Protein AF-A0A096CWE0-F1 (afdb_monomer)

Solvent-accessible surface area (backbone atoms only — not comparable to full-atom values): 3646 Å² total; per-residue (Å²): 134,94,74,79,73,95,74,86,58,58,98,94,45,70,48,78,50,74,48,75,47,87,93,66,88,48,73,50,78,45,83,38,48,50,69,55,57,72,71,58,70,92,77,79,84,84,74,89,81,134

Sequence (50 aa):
VFALEQFSLTEDKQLEVTLYERNGGRTLTFHLTAEDLQLAKKIDNLKLKW

InterPro domains:
  IPR022298 Conjugative transposon, TraN [PF13595] (1-43)

pLDDT: mean 81.06, std 10.73, range [52.88, 93.81]

Secondary structure (DSSP, 8-state):
---PPS----TT--EEEEEE-TTT--EEEEEE-HHHHHH----SS-----

Radius of gyration: 13.02 Å; Cα contacts (8 Å, |Δi|>4): 39; chains: 1; bounding box: 28×21×31 Å

Foldseek 3Di:
DDDDDQD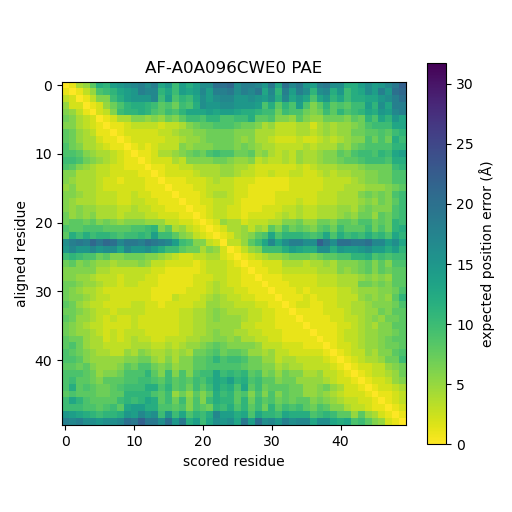ADDQPDWDWDWDDDDVPPDIDIDIHGRVNSVVDDDDDPDDDDD

Organism: NCBI:txid1401066

Mean predicted aligned error: 6.18 Å

Structure (mmCIF, N/CA/C/O backbone):
data_AF-A0A096CWE0-F1
#
_entry.id   AF-A0A096CWE0-F1
#
loop_
_atom_site.group_PDB
_atom_site.id
_atom_site.type_symbol
_atom_site.label_atom_id
_atom_site.label_alt_id
_atom_site.label_comp_id
_atom_site.label_asym_id
_atom_site.label_entity_id
_atom_site.label_seq_id
_atom_site.pdbx_PDB_ins_code
_atom_site.Cartn_x
_atom_site.Cartn_y
_atom_site.Cartn_z
_atom_site.occupancy
_atom_site.B_iso_or_equiv
_atom_site.auth_seq_id
_atom_site.auth_comp_id
_atom_site.auth_asym_id
_atom_site.auth_atom_id
_atom_site.pdbx_PDB_model_num
ATOM 1 N N . VAL A 1 1 ? -3.183 4.127 -12.259 1.00 52.88 1 VAL A N 1
ATOM 2 C CA . VAL A 1 1 ? -3.221 4.677 -10.887 1.00 52.88 1 VAL A CA 1
ATOM 3 C C . VAL A 1 1 ? -3.952 3.659 -10.041 1.00 52.88 1 VAL A C 1
ATOM 5 O O . VAL A 1 1 ? -5.130 3.449 -10.289 1.00 52.88 1 VAL A O 1
ATOM 8 N N . PHE A 1 2 ? -3.256 2.956 -9.148 1.00 54.28 2 PHE A N 1
ATOM 9 C CA . PHE A 1 2 ? -3.939 2.175 -8.119 1.00 54.28 2 PHE A CA 1
ATOM 10 C C . PHE A 1 2 ? -4.298 3.162 -7.014 1.00 54.28 2 PHE A C 1
ATOM 12 O O . PHE A 1 2 ? -3.415 3.652 -6.317 1.00 54.28 2 PHE A O 1
ATOM 19 N N . ALA A 1 3 ? -5.570 3.539 -6.942 1.00 55.69 3 ALA A N 1
ATOM 20 C CA . ALA A 1 3 ? -6.105 4.297 -5.826 1.00 55.69 3 ALA A CA 1
ATOM 21 C C . ALA A 1 3 ? -6.942 3.316 -5.011 1.00 55.69 3 ALA A C 1
ATOM 23 O O . ALA A 1 3 ? -8.015 2.910 -5.449 1.00 55.69 3 ALA A O 1
ATOM 24 N N . LEU A 1 4 ? -6.409 2.880 -3.874 1.00 65.81 4 LEU A N 1
ATOM 25 C CA . LEU A 1 4 ? -7.249 2.296 -2.839 1.00 65.81 4 LEU A CA 1
ATOM 26 C C . LEU A 1 4 ? -8.041 3.451 -2.221 1.00 65.81 4 LEU A C 1
ATOM 28 O O . LEU A 1 4 ? -7.464 4.493 -1.901 1.00 65.81 4 LEU A O 1
ATOM 32 N N . GLU A 1 5 ? -9.355 3.288 -2.094 1.00 69.38 5 GLU A N 1
ATOM 33 C CA . GLU A 1 5 ? -10.154 4.171 -1.241 1.00 69.38 5 GLU A CA 1
ATOM 34 C C . GLU A 1 5 ? -9.651 4.085 0.208 1.00 69.38 5 GLU A C 1
ATOM 36 O O . GLU A 1 5 ? -8.931 3.150 0.561 1.00 69.38 5 GLU A O 1
ATOM 41 N N . GLN A 1 6 ? -9.991 5.060 1.055 1.00 74.12 6 GLN A N 1
ATOM 42 C CA . GLN A 1 6 ? -9.553 5.041 2.451 1.00 74.12 6 GLN A CA 1
ATOM 43 C C . GLN A 1 6 ? -10.068 3.773 3.146 1.00 74.12 6 GLN A C 1
ATOM 45 O O . GLN A 1 6 ? -11.270 3.521 3.184 1.00 74.12 6 GLN A O 1
ATOM 50 N N . PHE A 1 7 ? -9.152 2.982 3.702 1.00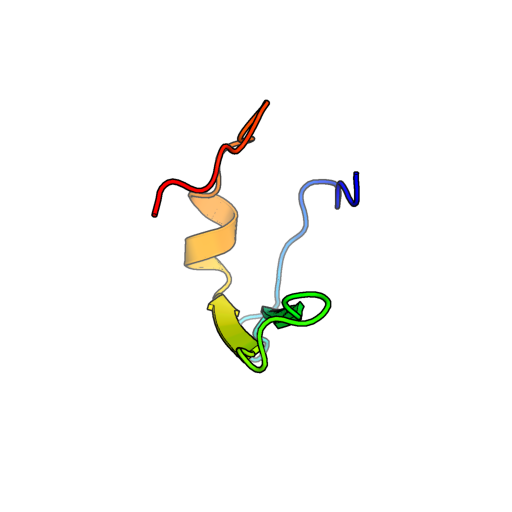 83.00 7 PHE A N 1
ATOM 51 C CA . PHE A 1 7 ? -9.466 1.741 4.402 1.00 83.00 7 PHE A CA 1
ATOM 52 C C . PHE A 1 7 ? -8.776 1.699 5.765 1.00 83.00 7 PHE A C 1
ATOM 54 O O . PHE A 1 7 ? -7.852 2.465 6.041 1.00 83.00 7 PHE A O 1
ATOM 61 N N . SER A 1 8 ? -9.237 0.793 6.623 1.00 84.88 8 SER A N 1
ATOM 62 C CA . SER A 1 8 ? -8.675 0.570 7.955 1.00 84.88 8 SER A CA 1
ATOM 63 C C . SER A 1 8 ? -8.095 -0.835 8.060 1.00 84.88 8 SER A C 1
ATOM 65 O O . SER A 1 8 ? -8.587 -1.773 7.430 1.00 84.88 8 SER A O 1
ATOM 67 N N . LEU A 1 9 ? -7.057 -0.978 8.878 1.00 88.75 9 LEU A N 1
ATOM 68 C CA . LEU A 1 9 ? -6.479 -2.264 9.255 1.00 88.75 9 LEU A CA 1
ATOM 69 C C . LEU A 1 9 ? -6.873 -2.596 10.696 1.00 88.75 9 LEU A C 1
ATOM 71 O O . LEU A 1 9 ? -7.039 -1.696 11.517 1.00 88.75 9 LEU A O 1
ATOM 75 N N . THR A 1 10 ? -7.020 -3.885 10.995 1.00 90.25 10 THR A N 1
ATOM 76 C CA . THR A 1 10 ? -7.095 -4.369 12.379 1.00 90.25 10 THR A CA 1
ATOM 77 C C . THR A 1 10 ? -5.700 -4.325 13.011 1.00 90.25 10 THR A C 1
ATOM 79 O O . THR A 1 10 ? -4.705 -4.360 12.289 1.00 90.25 10 THR A O 1
ATOM 82 N N . GLU A 1 11 ? -5.611 -4.228 14.342 1.00 84.06 11 GLU A N 1
ATOM 83 C CA . GLU A 1 11 ? -4.341 -4.013 15.071 1.00 84.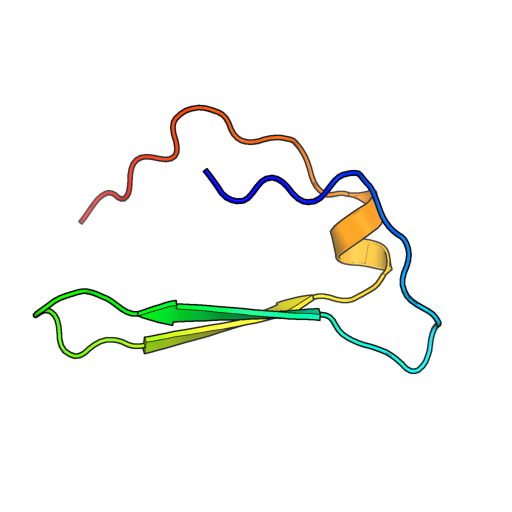06 11 GLU A CA 1
ATOM 84 C C . GLU A 1 11 ? -3.275 -5.092 14.811 1.00 84.06 11 GLU A C 1
ATOM 86 O O . GLU A 1 11 ? -2.081 -4.839 14.937 1.00 84.06 11 GLU A O 1
ATOM 91 N N . ASP A 1 12 ? -3.698 -6.290 14.414 1.00 90.38 12 ASP A N 1
ATOM 92 C CA . ASP A 1 12 ? -2.852 -7.439 14.094 1.00 90.38 12 ASP A CA 1
ATOM 93 C C . ASP A 1 12 ? -2.390 -7.487 12.626 1.00 90.38 12 ASP A C 1
ATOM 95 O O . ASP A 1 12 ? -1.713 -8.434 12.219 1.00 90.38 12 ASP A O 1
ATOM 99 N N . LYS A 1 13 ? -2.762 -6.495 11.806 1.00 91.62 13 LYS A N 1
ATOM 100 C CA . LYS A 1 13 ? -2.481 -6.470 10.366 1.00 91.62 13 LYS A CA 1
ATOM 101 C C . LYS A 1 13 ? -1.586 -5.307 9.963 1.00 91.62 13 LYS A C 1
ATOM 103 O O . LYS A 1 13 ? -1.653 -4.210 10.506 1.00 91.62 13 LYS A O 1
ATOM 108 N N . GLN A 1 14 ? -0.811 -5.554 8.912 1.00 91.44 14 GLN A N 1
ATOM 109 C CA . GLN A 1 14 ? 0.014 -4.564 8.224 1.00 91.44 14 GLN A CA 1
ATOM 110 C C . GLN A 1 14 ? -0.311 -4.543 6.729 1.00 91.44 14 GLN A C 1
ATOM 112 O O . GLN A 1 14 ? -0.694 -5.568 6.157 1.00 91.44 14 GLN A O 1
ATOM 117 N N . LEU A 1 15 ? -0.132 -3.387 6.093 1.00 90.75 15 LEU A N 1
ATOM 118 C CA . LEU A 1 15 ? -0.120 -3.271 4.638 1.00 90.75 15 LEU A CA 1
ATOM 119 C C . LEU A 1 15 ? 1.328 -3.323 4.150 1.00 90.75 15 LEU A C 1
ATOM 121 O O . LEU A 1 15 ? 2.135 -2.467 4.502 1.00 90.75 15 LEU A O 1
ATOM 125 N N . GLU A 1 16 ? 1.636 -4.295 3.299 1.00 93.81 16 GLU A N 1
ATOM 126 C CA . GLU A 1 16 ? 2.899 -4.334 2.567 1.00 93.81 16 GLU A CA 1
ATOM 127 C C . GLU A 1 16 ? 2.708 -3.710 1.180 1.00 93.81 16 GLU A C 1
ATOM 129 O O . GLU A 1 16 ? 1.784 -4.062 0.443 1.00 93.81 16 GLU A O 1
ATOM 134 N N . VAL A 1 17 ? 3.582 -2.771 0.822 1.00 88.94 17 VAL A N 1
ATOM 135 C CA . VAL A 1 17 ? 3.624 -2.166 -0.511 1.00 88.94 17 VAL A CA 1
ATOM 136 C C . VAL A 1 17 ? 5.002 -2.396 -1.109 1.00 88.94 17 VAL A C 1
ATOM 138 O O . VAL A 1 17 ? 5.999 -1.886 -0.598 1.00 88.94 17 VAL A O 1
ATOM 141 N N . THR A 1 18 ? 5.052 -3.119 -2.227 1.00 90.31 18 THR A N 1
ATOM 142 C CA . THR A 1 18 ? 6.294 -3.376 -2.962 1.00 90.31 18 THR A CA 1
ATOM 143 C C . THR A 1 18 ? 6.302 -2.645 -4.298 1.00 90.31 18 THR A C 1
ATOM 145 O O . THR A 1 18 ? 5.385 -2.776 -5.109 1.00 90.31 18 THR A O 1
ATOM 148 N N . LEU A 1 19 ? 7.366 -1.879 -4.539 1.00 87.19 19 LEU A N 1
ATOM 149 C CA . LEU A 1 19 ? 7.634 -1.223 -5.811 1.00 87.19 19 LEU A CA 1
ATOM 150 C C . LEU A 1 19 ? 8.727 -1.984 -6.558 1.00 87.19 19 LEU A C 1
ATOM 152 O O . LEU A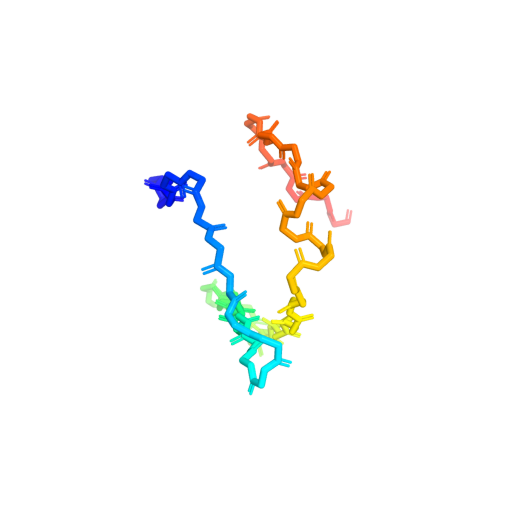 1 19 ? 9.835 -2.166 -6.050 1.00 87.19 19 LEU A O 1
ATOM 156 N N . TYR A 1 20 ? 8.410 -2.368 -7.793 1.00 87.31 20 TYR A N 1
ATOM 157 C CA . TYR A 1 20 ? 9.339 -3.007 -8.716 1.00 87.31 20 TYR A CA 1
ATOM 158 C C . TYR A 1 20 ? 9.789 -2.000 -9.767 1.00 87.31 20 TYR A C 1
ATOM 160 O O . TYR A 1 20 ? 8.977 -1.499 -10.552 1.00 87.31 20 TYR A O 1
ATOM 168 N N . GLU A 1 21 ? 11.086 -1.710 -9.810 1.00 85.88 21 GLU A N 1
ATOM 169 C CA . GLU A 1 21 ? 11.638 -0.878 -10.870 1.00 85.88 21 GLU A CA 1
ATOM 170 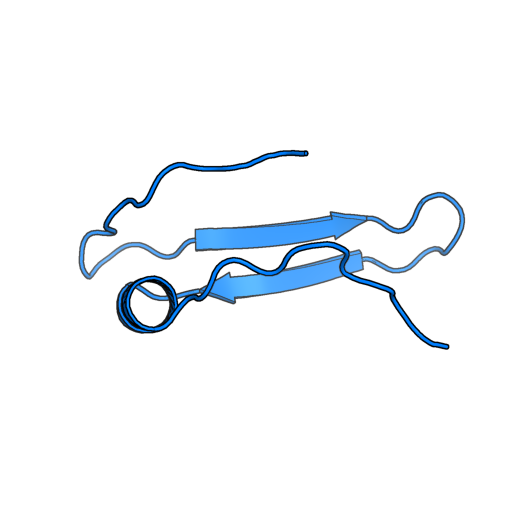C C . GLU A 1 21 ? 11.772 -1.696 -12.157 1.00 85.88 21 GLU A C 1
ATOM 172 O O . GLU A 1 21 ? 12.546 -2.656 -12.244 1.00 85.88 21 GLU A O 1
ATOM 177 N N . ARG A 1 22 ? 11.028 -1.304 -13.195 1.00 79.44 22 ARG A N 1
ATOM 178 C CA . ARG A 1 22 ? 11.145 -1.944 -14.505 1.00 79.44 22 ARG A CA 1
ATOM 179 C C . ARG A 1 22 ? 12.545 -1.681 -15.067 1.00 79.44 22 ARG A C 1
ATOM 181 O O . ARG A 1 22 ? 12.885 -0.540 -15.352 1.00 79.44 22 ARG A O 1
ATOM 188 N N . ASN A 1 23 ? 13.316 -2.750 -15.269 1.00 81.88 23 ASN A N 1
ATOM 189 C CA . ASN A 1 23 ? 14.689 -2.745 -15.798 1.00 81.88 23 ASN A CA 1
ATOM 190 C C . ASN A 1 23 ? 15.783 -2.180 -14.861 1.00 81.88 23 ASN A C 1
ATOM 192 O O . ASN A 1 23 ? 16.928 -2.094 -15.292 1.00 81.88 23 ASN A O 1
ATOM 196 N N . GLY A 1 24 ? 15.472 -1.809 -13.612 1.00 71.75 24 GLY A N 1
ATOM 197 C CA . GLY A 1 24 ? 16.435 -1.160 -12.698 1.00 71.75 24 GLY A CA 1
ATOM 198 C C . GLY A 1 24 ? 17.019 -2.058 -11.604 1.00 71.75 24 GLY A C 1
ATOM 199 O O . GLY A 1 24 ? 17.876 -1.633 -10.833 1.00 71.75 24 GLY A O 1
ATOM 200 N N . GLY A 1 25 ? 16.566 -3.314 -11.517 1.00 81.62 25 GLY A N 1
ATOM 201 C CA . GLY A 1 25 ? 17.072 -4.312 -10.564 1.00 81.62 25 GLY A CA 1
ATOM 202 C C . GLY A 1 25 ? 16.736 -4.037 -9.093 1.00 81.62 25 GLY A C 1
ATOM 203 O O . GLY A 1 25 ? 17.041 -4.864 -8.236 1.00 81.62 25 GLY A O 1
ATOM 204 N N . ARG A 1 26 ? 16.097 -2.904 -8.780 1.00 85.38 26 ARG A N 1
ATOM 205 C CA . ARG A 1 26 ? 15.723 -2.519 -7.420 1.00 85.38 26 ARG A CA 1
ATOM 206 C C . ARG A 1 26 ? 14.290 -2.917 -7.094 1.00 85.38 26 ARG A C 1
ATOM 208 O O . ARG A 1 26 ? 13.366 -2.731 -7.886 1.00 85.38 26 ARG A O 1
ATOM 215 N N . THR A 1 27 ? 14.135 -3.435 -5.882 1.00 90.38 27 THR A N 1
ATOM 216 C CA . THR A 1 27 ? 12.851 -3.703 -5.235 1.00 90.38 27 THR A CA 1
ATOM 217 C C . THR A 1 27 ? 12.843 -2.947 -3.914 1.00 90.38 27 THR A C 1
ATOM 219 O O . THR A 1 27 ? 13.804 -3.046 -3.151 1.00 90.38 27 THR A O 1
ATOM 222 N N . LEU A 1 28 ? 11.791 -2.172 -3.661 1.00 89.19 28 LEU A N 1
ATOM 223 C CA . LEU A 1 28 ? 11.582 -1.478 -2.390 1.00 89.19 28 LEU A CA 1
ATOM 224 C C . LEU A 1 28 ? 10.299 -2.003 -1.756 1.00 89.19 28 LEU A C 1
ATOM 226 O O . LEU A 1 28 ? 9.257 -1.982 -2.408 1.00 89.19 28 LEU A O 1
ATOM 230 N N . THR A 1 29 ? 10.377 -2.434 -0.500 1.00 92.69 29 THR A N 1
ATOM 231 C CA . THR A 1 29 ? 9.222 -2.902 0.276 1.00 92.69 29 THR A CA 1
ATOM 232 C C . THR A 1 29 ? 9.012 -1.989 1.474 1.00 92.69 29 THR A C 1
ATOM 234 O O . THR A 1 29 ? 9.947 -1.723 2.231 1.00 92.69 29 THR A O 1
ATOM 237 N N . PHE A 1 30 ? 7.778 -1.524 1.644 1.00 89.38 30 PHE A N 1
ATOM 238 C CA . PHE A 1 30 ? 7.333 -0.688 2.752 1.00 89.38 30 PHE A CA 1
ATOM 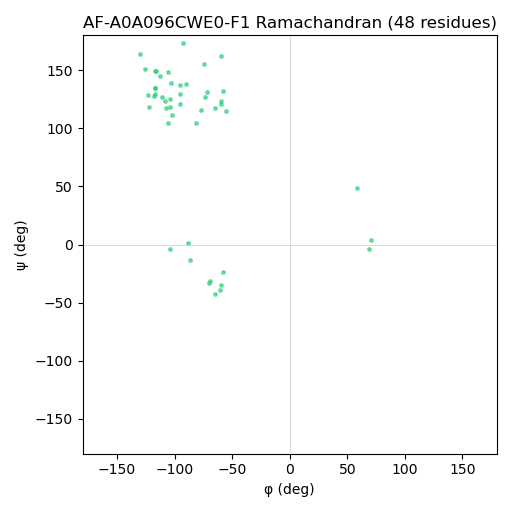239 C C . PHE A 1 30 ? 6.273 -1.443 3.549 1.00 89.38 30 PHE A C 1
ATOM 241 O O . PHE A 1 30 ? 5.357 -2.013 2.958 1.00 89.38 30 PHE A O 1
ATOM 248 N N . HIS A 1 31 ? 6.384 -1.418 4.875 1.00 92.56 31 HIS A N 1
ATOM 249 C CA . HIS A 1 31 ? 5.379 -1.956 5.788 1.00 92.56 31 HIS A CA 1
ATOM 250 C C . HIS A 1 31 ? 4.687 -0.782 6.471 1.00 92.56 31 HIS A C 1
ATOM 252 O O . HIS A 1 31 ? 5.358 0.062 7.061 1.00 92.56 31 HIS A O 1
ATOM 258 N N . LEU A 1 32 ? 3.367 -0.716 6.346 1.00 90.00 32 LEU A N 1
ATOM 259 C CA . LEU A 1 32 ? 2.532 0.367 6.851 1.00 90.00 32 LEU A CA 1
ATOM 260 C C . LEU A 1 32 ? 1.580 -0.187 7.910 1.00 90.00 32 LEU A C 1
ATOM 262 O O . LEU A 1 32 ? 0.948 -1.232 7.720 1.00 90.00 32 LEU A O 1
ATOM 266 N N . THR A 1 33 ? 1.470 0.535 9.013 1.00 89.69 33 THR A N 1
ATOM 267 C CA . THR A 1 33 ? 0.554 0.255 10.118 1.00 89.69 33 THR A CA 1
ATOM 268 C C . THR A 1 33 ? -0.771 0.998 9.938 1.00 89.69 33 THR A C 1
ATOM 270 O O . THR A 1 33 ? -0.929 1.833 9.045 1.00 89.69 33 THR A O 1
ATOM 273 N N . ALA A 1 34 ? -1.744 0.724 10.809 1.00 87.25 34 ALA A N 1
ATOM 274 C CA . ALA A 1 34 ? -2.996 1.477 10.834 1.00 87.25 34 ALA A CA 1
ATOM 275 C C . ALA A 1 34 ? -2.780 2.982 11.100 1.00 87.25 34 ALA A C 1
ATOM 277 O O . ALA A 1 34 ? -3.494 3.803 10.527 1.00 87.25 34 ALA A O 1
ATOM 278 N N . GLU A 1 35 ? -1.791 3.349 11.923 1.00 88.44 35 GLU A N 1
ATOM 279 C CA . GLU A 1 35 ? -1.452 4.748 12.216 1.00 88.44 35 GLU A CA 1
ATOM 280 C C . GLU A 1 35 ? -0.944 5.475 10.961 1.00 88.44 35 GLU A C 1
ATOM 282 O O . GLU A 1 35 ? -1.404 6.575 10.646 1.00 88.44 35 GLU A O 1
ATOM 287 N N . ASP A 1 36 ? -0.092 4.818 10.167 1.00 87.31 36 ASP A N 1
ATOM 288 C CA . ASP A 1 36 ? 0.406 5.371 8.902 1.00 87.31 36 ASP A CA 1
ATOM 289 C C . ASP A 1 36 ? -0.737 5.662 7.916 1.00 87.31 36 ASP A C 1
ATOM 291 O O . ASP A 1 36 ? -0.736 6.689 7.233 1.00 87.31 36 ASP A O 1
ATOM 295 N N . LEU A 1 37 ? -1.750 4.786 7.864 1.00 85.44 37 LEU A N 1
ATOM 296 C CA . LEU A 1 37 ? -2.921 4.954 6.996 1.00 85.44 37 LEU A CA 1
ATOM 297 C C . LEU A 1 37 ? -3.833 6.107 7.431 1.00 85.44 37 LEU A C 1
ATOM 299 O O . LEU A 1 37 ? -4.458 6.738 6.579 1.00 85.44 37 LEU A O 1
ATOM 303 N N . GLN A 1 38 ? -3.910 6.405 8.730 1.00 84.44 38 GLN A N 1
ATOM 304 C CA . GLN A 1 38 ? -4.676 7.549 9.240 1.00 84.44 38 GLN A CA 1
ATOM 305 C C . GLN A 1 38 ? -4.017 8.885 8.883 1.00 84.44 38 GLN A C 1
ATOM 307 O O . GLN A 1 38 ? -4.709 9.874 8.639 1.00 84.44 38 GLN A O 1
ATOM 312 N N . LEU A 1 39 ? -2.684 8.913 8.836 1.00 84.38 39 LEU A N 1
ATOM 313 C CA . LEU A 1 39 ? -1.899 10.103 8.501 1.00 84.38 39 LEU A CA 1
ATOM 314 C C . LEU A 1 39 ? -1.685 10.280 6.991 1.00 84.38 39 LEU A C 1
ATOM 316 O O . LEU A 1 39 ? -1.253 11.352 6.549 1.00 84.38 39 LEU A O 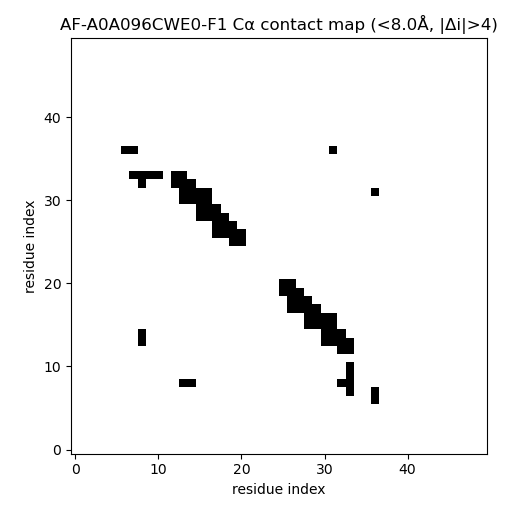1
ATOM 320 N N . ALA A 1 40 ? -1.976 9.247 6.198 1.00 82.38 40 ALA A N 1
ATOM 321 C CA . ALA A 1 40 ? -1.763 9.242 4.763 1.00 82.38 40 ALA A CA 1
ATOM 322 C C . ALA A 1 40 ? -2.528 10.381 4.071 1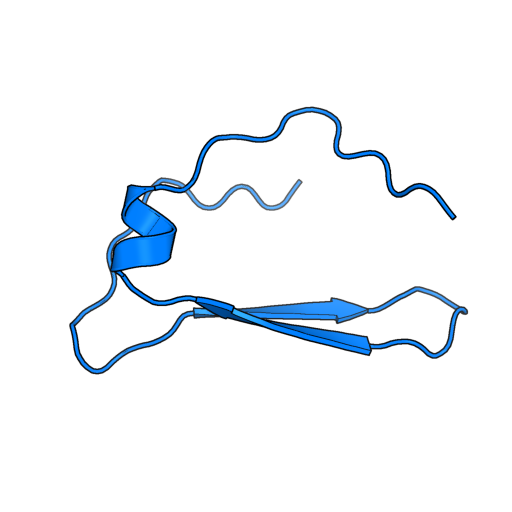.00 82.38 40 ALA A C 1
ATOM 324 O O . ALA A 1 40 ? -3.724 10.596 4.269 1.00 82.38 40 ALA A O 1
ATOM 325 N N . LYS A 1 41 ? -1.824 11.104 3.197 1.00 80.50 41 LYS A N 1
ATOM 326 C CA . LYS A 1 41 ? -2.406 12.140 2.340 1.00 80.50 41 LYS A CA 1
ATOM 327 C C . LYS A 1 41 ? -2.343 11.695 0.892 1.00 80.50 41 LYS A C 1
ATOM 329 O O . LYS A 1 41 ? -1.370 11.076 0.466 1.00 80.50 41 LYS A O 1
ATOM 334 N N . LYS A 1 42 ? -3.362 12.065 0.118 1.00 77.25 42 LYS A N 1
ATOM 335 C CA . LYS A 1 42 ? -3.352 11.866 -1.330 1.00 77.25 42 LYS A CA 1
ATOM 336 C C . LYS A 1 42 ? -2.165 12.624 -1.928 1.00 77.25 42 LYS A C 1
ATOM 338 O O . LYS A 1 42 ? -2.067 13.841 -1.779 1.00 77.25 42 LYS A O 1
ATOM 343 N N . ILE A 1 43 ? -1.280 11.900 -2.604 1.00 72.75 43 ILE A N 1
ATOM 344 C CA . ILE A 1 43 ? -0.194 12.490 -3.385 1.00 72.75 43 ILE A CA 1
ATOM 345 C C . ILE A 1 43 ? -0.602 12.428 -4.851 1.00 72.75 43 ILE A C 1
ATOM 347 O O . ILE A 1 43 ? -0.669 11.353 -5.444 1.00 72.75 43 ILE A O 1
ATOM 351 N N . ASP A 1 44 ? -0.854 13.592 -5.439 1.00 75.25 44 ASP A N 1
ATOM 352 C CA . ASP A 1 44 ? -1.047 13.727 -6.878 1.00 75.25 44 ASP A CA 1
ATOM 353 C C . ASP A 1 44 ? 0.306 14.011 -7.557 1.00 75.25 44 ASP A C 1
ATOM 355 O O . ASP A 1 44 ? 1.109 14.800 -7.061 1.00 75.25 44 ASP A O 1
ATOM 359 N N . ASN A 1 45 ? 0.564 13.373 -8.707 1.00 70.94 45 ASN A N 1
ATOM 360 C CA . ASN A 1 45 ? 1.774 13.565 -9.525 1.00 70.94 45 ASN A CA 1
ATOM 361 C C . ASN A 1 45 ? 3.117 13.286 -8.812 1.00 70.94 45 ASN A C 1
ATOM 363 O O . ASN A 1 45 ? 4.053 14.083 -8.916 1.00 70.94 45 ASN A O 1
ATOM 367 N N . LEU A 1 46 ? 3.244 12.140 -8.131 1.00 75.56 46 LEU A N 1
ATOM 368 C CA . LEU A 1 46 ? 4.520 11.692 -7.561 1.00 75.56 46 LEU A CA 1
ATOM 369 C C . LEU A 1 46 ? 5.611 11.617 -8.648 1.00 75.56 46 LEU A C 1
ATOM 371 O O . LEU A 1 46 ? 5.529 10.805 -9.570 1.00 75.56 46 LEU A O 1
ATOM 375 N N . LYS A 1 47 ? 6.646 12.454 -8.527 1.00 75.38 47 LYS A N 1
ATOM 376 C CA . LYS A 1 47 ? 7.849 12.408 -9.367 1.00 75.38 47 LYS A CA 1
ATOM 377 C C . LYS A 1 47 ? 9.008 11.869 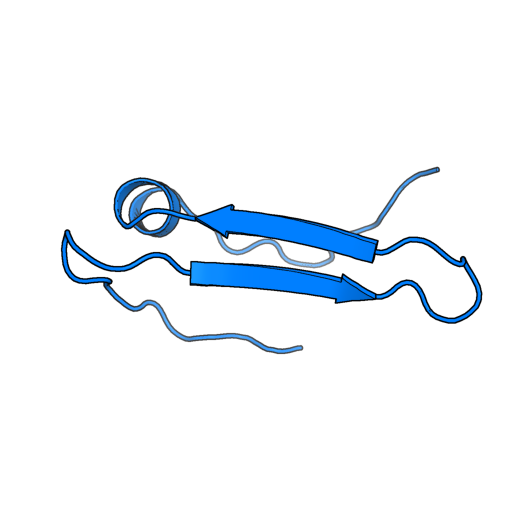-8.546 1.00 75.38 47 LYS A C 1
ATOM 379 O O . LYS A 1 47 ? 9.417 12.499 -7.573 1.00 75.38 47 LYS A O 1
ATOM 384 N N . LEU A 1 48 ? 9.548 10.730 -8.961 1.00 69.62 48 LEU A N 1
ATOM 385 C CA . LEU A 1 48 ? 10.794 10.214 -8.409 1.00 69.62 48 LEU A CA 1
ATOM 386 C C . LEU A 1 48 ? 11.943 11.071 -8.956 1.00 69.62 48 LEU A C 1
ATOM 388 O O . LEU A 1 48 ? 12.027 11.296 -10.163 1.00 69.62 48 LEU A O 1
ATOM 392 N N . LYS A 1 49 ? 12.779 11.601 -8.062 1.00 64.19 49 LYS A N 1
ATOM 393 C CA . LYS A 1 49 ? 14.048 12.239 -8.425 1.00 64.19 49 LYS A CA 1
ATOM 394 C C . LYS A 1 49 ? 15.182 11.269 -8.113 1.00 64.19 49 LYS A C 1
ATOM 396 O O . LYS A 1 49 ? 15.140 10.603 -7.081 1.00 64.19 49 LYS A O 1
ATOM 401 N N . TRP A 1 50 ? 16.151 11.222 -9.015 1.00 57.06 50 TRP A N 1
ATOM 402 C CA . TRP A 1 50 ? 17.431 10.528 -8.886 1.00 57.06 50 TRP A CA 1
ATOM 403 C C . TRP A 1 50 ? 18.522 11.525 -8.515 1.00 57.06 50 TRP A C 1
ATOM 405 O O . TRP A 1 50 ? 18.465 12.666 -9.035 1.00 57.06 50 TRP A O 1
#

Nearest PDB structures (foldseek):
  6l7p-assembly1_N  TM=4.770E-01  e=7.683E+00  Thermosynechococcus vestitus BP-1
  7odt-assembly1_a  TM=4.171E-01  e=5.907E+00  Homo sapiens
  7o9m-assembly1_a  TM=4.607E-01  e=8.762E+00  Homo sapiens
  2fdo-assembly1_A  TM=2.582E-01  e=7.194E+00  Archaeoglobus fulgidus DSM 4304